Protein AF-A0A8X8B9W6-F1 (afdb_monomer_lite)

Sequence (148 aa):
ETDRHTPEPINRYSVITCRVQLPKIDVARLNAHQEQSKPSRNPPTAIMKKPTDIIDPMEIEKEKDGRVLRKRKEKVPKHLKRGVNEKELESFRKRVLRIPTEKPFEEAYFSHRLWMFFKETKETEEDIRRMFNQVRETMIRRIKLEKR

pLDDT: mean 72.21, std 19.33, range [34.75, 96.38]

Structure (mmCIF, N/CA/C/O backbone):
data_AF-A0A8X8B9W6-F1
#
_entry.id   AF-A0A8X8B9W6-F1
#
loop_
_atom_site.group_PDB
_atom_site.id
_atom_site.type_symbol
_atom_site.label_atom_id
_atom_site.label_alt_id
_atom_site.label_comp_id
_atom_site.label_asym_id
_atom_site.label_entity_id
_atom_site.label_seq_id
_atom_site.pdbx_PDB_ins_code
_atom_site.Cartn_x
_atom_site.Cartn_y
_atom_site.Cartn_z
_atom_site.occupancy
_atom_site.B_iso_or_equiv
_atom_site.auth_seq_id
_atom_site.auth_comp_id
_atom_site.auth_asym_id
_atom_site.auth_atom_id
_atom_site.pdbx_PDB_model_num
ATOM 1 N N . GLU A 1 1 ? -27.051 5.679 -54.646 1.00 41.41 1 GLU A N 1
ATOM 2 C CA . GLU A 1 1 ? -26.353 6.884 -54.167 1.00 41.41 1 GLU A CA 1
ATOM 3 C C . GLU A 1 1 ? -26.660 6.999 -52.681 1.00 41.41 1 GLU A C 1
ATOM 5 O O . GLU A 1 1 ? -27.812 7.197 -52.322 1.00 41.41 1 GLU A O 1
ATOM 10 N N . THR A 1 2 ? -25.706 6.633 -51.824 1.00 44.56 2 THR A N 1
ATOM 11 C CA . THR A 1 2 ? -25.940 6.462 -50.381 1.00 44.56 2 THR A CA 1
ATOM 12 C C . THR A 1 2 ? -25.349 7.662 -49.654 1.00 44.56 2 THR A C 1
ATOM 14 O O . THR A 1 2 ? -24.129 7.777 -49.532 1.00 44.56 2 THR A O 1
ATOM 17 N N . ASP A 1 3 ? -26.238 8.555 -49.230 1.00 44.84 3 ASP A N 1
ATOM 18 C CA . ASP A 1 3 ? -25.966 9.773 -48.473 1.00 44.84 3 ASP A CA 1
ATOM 19 C C . ASP A 1 3 ? -25.363 9.433 -47.097 1.00 44.84 3 ASP A C 1
ATOM 21 O O . ASP A 1 3 ? -25.952 8.698 -46.299 1.00 44.84 3 ASP A O 1
ATOM 25 N N . ARG A 1 4 ? -24.132 9.894 -46.848 1.00 54.56 4 ARG A N 1
ATOM 26 C CA . ARG A 1 4 ? -23.395 9.666 -45.598 1.00 54.56 4 ARG A CA 1
ATOM 27 C C . ARG A 1 4 ? -23.516 10.909 -44.728 1.00 54.56 4 ARG A C 1
ATOM 29 O O . ARG A 1 4 ? -22.792 11.882 -44.919 1.00 54.56 4 ARG A O 1
ATOM 36 N N . HIS A 1 5 ? -24.369 10.838 -43.714 1.00 56.72 5 HIS A N 1
ATOM 37 C CA . HIS A 1 5 ? -24.425 11.850 -42.668 1.00 56.72 5 HIS A CA 1
ATOM 38 C C . HIS A 1 5 ? -23.152 11.776 -41.806 1.00 56.72 5 HIS A C 1
ATOM 40 O O . HIS A 1 5 ? -22.891 10.775 -41.137 1.00 56.72 5 HIS A O 1
ATOM 46 N N . THR A 1 6 ? -22.350 12.840 -41.813 1.00 64.81 6 THR A N 1
ATOM 47 C CA . THR A 1 6 ? -21.163 12.985 -40.951 1.00 64.81 6 THR A CA 1
ATOM 48 C C . THR A 1 6 ? -21.592 13.723 -39.677 1.00 64.81 6 THR A C 1
ATOM 50 O O . THR A 1 6 ? -22.248 14.755 -39.807 1.00 64.81 6 THR A O 1
ATOM 53 N N . PRO A 1 7 ? -21.311 13.245 -38.451 1.00 60.53 7 PRO A N 1
ATOM 54 C CA . PRO A 1 7 ? -21.607 14.017 -37.247 1.00 60.53 7 PRO A CA 1
ATOM 55 C C . PRO A 1 7 ? -20.462 14.993 -36.935 1.00 60.53 7 PRO A C 1
ATOM 57 O O . PRO A 1 7 ? -19.292 14.609 -36.918 1.00 60.53 7 PRO A O 1
ATOM 60 N N . GLU A 1 8 ? -20.805 16.256 -36.683 1.00 64.62 8 GLU A N 1
ATOM 61 C CA . GLU A 1 8 ? -19.851 17.306 -36.316 1.00 64.62 8 GLU A CA 1
ATOM 62 C C . GLU A 1 8 ? -19.191 17.058 -34.941 1.00 64.62 8 GLU A C 1
ATOM 64 O O . GLU A 1 8 ? -19.812 16.500 -34.027 1.00 64.62 8 GLU A O 1
ATOM 69 N N . PRO A 1 9 ? -17.930 17.491 -34.748 1.00 61.69 9 PRO A N 1
ATOM 70 C CA . PRO A 1 9 ? -17.229 17.347 -33.480 1.00 61.69 9 PRO A CA 1
ATOM 71 C C . PRO A 1 9 ? -17.782 18.321 -32.430 1.00 61.69 9 PRO A C 1
ATOM 73 O O . PRO A 1 9 ? -17.616 19.536 -32.514 1.00 61.69 9 PRO A O 1
ATOM 76 N N . ILE A 1 10 ? -18.405 17.771 -31.388 1.00 59.69 10 ILE A N 1
ATOM 77 C CA . ILE A 1 10 ? -18.926 18.524 -30.242 1.00 59.69 10 ILE A CA 1
ATOM 78 C C . ILE A 1 10 ? -17.768 19.224 -29.509 1.00 59.69 10 ILE A C 1
ATOM 80 O O . ILE A 1 10 ? -16.977 18.584 -28.807 1.00 59.69 10 ILE A O 1
ATOM 84 N N . ASN A 1 11 ? -17.701 20.550 -29.637 1.00 56.47 11 ASN A N 1
ATOM 85 C CA . ASN A 1 11 ? -16.824 21.424 -28.865 1.00 56.47 11 ASN A CA 1
ATOM 86 C C . ASN A 1 11 ? -17.302 21.471 -27.401 1.00 56.47 11 ASN A C 1
ATOM 88 O O . ASN A 1 11 ? -18.303 22.107 -27.082 1.00 56.47 11 ASN A O 1
ATOM 92 N N . ARG A 1 12 ? -16.600 20.768 -26.503 1.00 58.16 12 ARG A N 1
ATOM 93 C CA . ARG A 1 12 ? -16.931 20.683 -25.065 1.00 58.16 12 ARG A CA 1
ATOM 94 C C . ARG A 1 12 ? -16.155 21.671 -24.187 1.00 58.16 12 ARG A C 1
ATOM 96 O O . ARG A 1 12 ? -16.134 21.511 -22.968 1.00 58.16 12 ARG A O 1
ATOM 103 N N . TYR A 1 13 ? -15.524 22.694 -24.760 1.00 58.25 13 TYR A N 1
ATOM 104 C CA . TYR A 1 13 ? -14.821 23.713 -23.979 1.00 58.25 13 TYR A CA 1
ATOM 105 C C . TYR A 1 13 ? -15.782 24.799 -23.476 1.00 58.25 13 TYR A C 1
ATOM 107 O O . TYR A 1 13 ? -15.697 25.960 -23.865 1.00 58.25 13 TYR A O 1
ATOM 115 N N . SER A 1 14 ? -16.683 24.450 -22.556 1.00 58.69 14 SER A N 1
ATOM 116 C CA . SER A 1 14 ? -17.257 25.451 -21.653 1.00 58.69 14 SER A CA 1
ATOM 117 C C . SER A 1 14 ? -16.228 25.724 -20.555 1.00 58.69 14 SER A C 1
ATOM 119 O O . SER A 1 14 ? -16.070 24.923 -19.632 1.00 58.69 14 SER A O 1
ATOM 121 N N . VAL A 1 15 ? -15.478 26.821 -20.670 1.00 63.19 15 VAL A N 1
ATOM 122 C CA . VAL A 1 15 ? -14.539 27.265 -19.632 1.00 63.19 15 VAL A CA 1
ATOM 123 C C . VAL A 1 15 ? -15.350 27.681 -18.404 1.00 63.19 15 VAL A C 1
ATOM 125 O O . VAL A 1 15 ? -15.889 28.782 -18.339 1.00 63.19 15 VAL A O 1
ATOM 128 N N . ILE A 1 16 ? -15.474 26.783 -17.428 1.00 65.44 16 ILE A N 1
ATOM 129 C CA . ILE A 1 16 ? -16.101 27.089 -16.142 1.00 65.44 16 ILE A CA 1
ATOM 130 C C . ILE A 1 16 ? -15.112 27.953 -15.349 1.00 65.44 16 ILE A C 1
ATOM 132 O O . ILE A 1 16 ? -14.203 27.447 -14.691 1.00 65.44 16 ILE A O 1
ATOM 136 N N . THR A 1 17 ? -15.261 29.275 -15.418 1.00 54.75 17 THR A N 1
ATOM 137 C CA . THR A 1 17 ? -14.509 30.208 -14.572 1.00 54.75 17 THR A CA 1
ATOM 138 C C . THR A 1 17 ? -15.076 30.176 -13.151 1.00 54.75 17 THR A C 1
ATOM 140 O O . THR A 1 17 ? -15.914 31.002 -12.784 1.00 54.75 17 THR A O 1
ATOM 143 N N . CYS A 1 18 ? -14.648 29.220 -12.329 1.00 58.28 18 CYS A N 1
ATOM 144 C CA . CYS A 1 18 ? -14.961 29.234 -10.901 1.00 58.28 18 CYS A CA 1
ATOM 145 C C . CYS A 1 18 ? -14.231 30.409 -10.230 1.00 58.28 18 CYS A C 1
ATOM 147 O O . CYS A 1 18 ? -13.050 30.313 -9.900 1.00 58.28 18 CYS A O 1
ATOM 149 N N . ARG A 1 19 ? -14.929 31.527 -9.998 1.00 62.94 19 ARG A N 1
ATOM 150 C CA . ARG A 1 19 ? -14.463 32.580 -9.083 1.00 62.94 19 ARG A CA 1
ATOM 151 C C . ARG A 1 19 ? -14.646 32.092 -7.646 1.00 62.94 19 ARG A C 1
ATOM 153 O O . ARG A 1 19 ? -15.688 32.306 -7.037 1.00 62.94 19 ARG A O 1
ATOM 160 N N . VAL A 1 20 ? -13.640 31.405 -7.115 1.00 66.69 20 VAL A N 1
ATOM 161 C CA . VAL A 1 20 ? -13.596 31.024 -5.699 1.00 66.69 20 VAL A CA 1
ATOM 162 C C . VAL A 1 20 ? -13.262 32.270 -4.877 1.00 66.69 20 VAL A C 1
ATOM 164 O O . VAL A 1 20 ? -12.146 32.780 -4.946 1.00 66.69 20 VAL A O 1
ATOM 167 N N . GLN A 1 21 ? -14.224 32.777 -4.105 1.00 72.19 21 GLN A N 1
ATOM 168 C CA . GLN A 1 21 ? -13.951 33.768 -3.063 1.00 72.19 21 GLN A CA 1
ATOM 169 C C . GLN A 1 21 ? -13.516 33.047 -1.791 1.00 72.19 21 GLN A C 1
ATOM 171 O O . GLN A 1 21 ? -14.281 32.287 -1.200 1.00 72.19 21 GLN A O 1
ATOM 176 N N . LEU A 1 22 ? -12.268 33.276 -1.380 1.00 75.38 22 LEU A N 1
ATOM 177 C CA . LEU A 1 22 ? -11.753 32.765 -0.116 1.00 75.38 22 LEU A CA 1
ATOM 178 C C . LEU A 1 22 ? -12.361 33.561 1.052 1.00 75.38 22 LEU A C 1
ATOM 180 O O . LEU A 1 22 ? -12.383 34.796 0.998 1.00 75.38 22 LEU A O 1
ATOM 184 N N . PRO A 1 23 ? -12.840 32.891 2.113 1.00 73.75 23 PRO A N 1
ATOM 185 C CA . PRO A 1 23 ? -13.327 33.576 3.300 1.00 73.75 23 PRO A CA 1
ATOM 186 C C . PRO A 1 23 ? -12.176 34.332 3.972 1.00 73.75 23 PRO A C 1
ATOM 188 O O . PRO A 1 23 ? -11.094 33.786 4.193 1.00 73.75 23 PRO A O 1
ATOM 191 N N . LYS A 1 24 ? -12.414 35.605 4.296 1.00 79.19 24 LYS A N 1
ATOM 192 C CA . LYS A 1 24 ? -11.450 36.441 5.017 1.00 79.19 24 LYS A CA 1
ATOM 193 C C . LYS A 1 24 ? -11.337 35.916 6.446 1.00 79.19 24 LYS A C 1
ATOM 195 O O . LYS A 1 24 ? -12.326 35.879 7.174 1.00 79.19 24 LYS A O 1
ATOM 200 N N . ILE A 1 25 ? -10.144 35.468 6.818 1.00 76.00 25 ILE A N 1
ATOM 201 C CA . ILE A 1 25 ? -9.849 34.999 8.172 1.00 76.00 25 ILE A CA 1
ATOM 202 C C . ILE A 1 25 ? -9.876 36.212 9.107 1.00 76.00 25 ILE A C 1
ATOM 204 O O . ILE A 1 25 ? -9.199 37.206 8.853 1.00 76.00 25 ILE A O 1
ATOM 208 N N . ASP A 1 26 ? -10.662 36.125 10.178 1.00 80.81 26 ASP A N 1
ATOM 209 C CA . ASP A 1 26 ? -10.705 37.141 11.227 1.00 80.81 26 ASP A CA 1
ATOM 210 C C . ASP A 1 26 ? -9.568 36.902 12.233 1.00 80.81 26 ASP A C 1
ATOM 212 O O . ASP A 1 26 ? -9.564 35.916 12.976 1.00 80.81 26 ASP A O 1
ATOM 216 N N . VAL A 1 27 ? -8.591 37.810 12.243 1.00 73.94 27 VAL A N 1
ATOM 217 C CA . VAL A 1 27 ? -7.421 37.7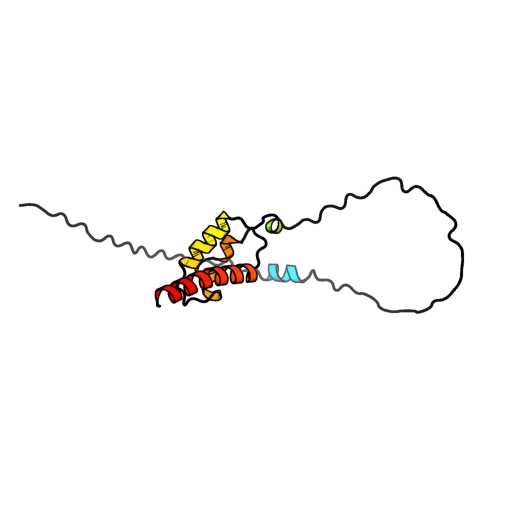67 13.133 1.00 73.94 27 VAL A CA 1
ATOM 218 C C . VAL A 1 27 ? -7.832 37.895 14.605 1.00 73.94 27 VAL A C 1
ATOM 220 O O . VAL A 1 27 ? -7.188 37.298 15.468 1.00 73.94 27 VAL A O 1
ATOM 223 N N . ALA A 1 28 ? -8.943 38.576 14.910 1.00 75.50 28 ALA A N 1
ATOM 224 C CA . ALA A 1 28 ? -9.442 38.689 16.279 1.00 75.50 28 ALA A CA 1
ATOM 225 C C . ALA A 1 28 ? -9.870 37.321 16.839 1.00 75.50 28 ALA A C 1
ATOM 227 O O . ALA A 1 28 ? -9.589 37.011 17.998 1.00 75.50 28 ALA A O 1
ATOM 228 N N . ARG A 1 29 ? -10.458 36.450 16.001 1.00 74.44 29 ARG A N 1
ATOM 229 C CA . ARG A 1 29 ? -10.783 35.064 16.389 1.00 74.44 29 ARG A CA 1
ATOM 230 C C . ARG A 1 29 ? -9.545 34.217 16.667 1.00 74.44 29 ARG A C 1
ATOM 232 O O . ARG A 1 29 ? -9.618 33.329 17.512 1.00 74.44 29 ARG A O 1
ATOM 239 N N . LEU A 1 30 ? -8.438 34.456 15.965 1.00 71.94 30 LEU A N 1
ATOM 240 C CA . LEU A 1 30 ? -7.184 33.737 16.210 1.00 71.94 30 LEU A CA 1
ATOM 241 C C . LEU A 1 30 ? -6.543 34.175 17.531 1.00 71.94 30 LEU A C 1
ATOM 243 O O . LEU A 1 30 ? -6.171 33.324 18.335 1.00 71.94 30 LEU A O 1
ATOM 247 N N . ASN A 1 31 ? -6.496 35.481 17.795 1.00 67.81 31 ASN A N 1
ATOM 248 C CA . ASN A 1 31 ? -5.881 36.011 19.013 1.00 67.81 31 ASN A CA 1
ATOM 249 C C . ASN A 1 31 ? -6.677 35.657 20.283 1.00 67.81 31 ASN A C 1
ATOM 251 O O . ASN A 1 31 ? -6.079 35.387 21.322 1.00 67.81 31 ASN A O 1
ATOM 255 N N . ALA A 1 32 ? -8.008 35.540 20.194 1.00 67.75 32 ALA A N 1
ATOM 256 C CA . ALA A 1 32 ? -8.854 35.123 21.317 1.00 67.75 32 ALA A CA 1
ATOM 257 C C . ALA A 1 32 ? -8.532 33.710 21.852 1.00 67.75 32 ALA A C 1
ATOM 259 O O . ALA A 1 32 ? -8.763 33.424 23.027 1.00 67.75 32 ALA A O 1
ATOM 260 N N . HIS A 1 33 ? -7.983 32.816 21.021 1.00 59.47 33 HIS A N 1
ATOM 261 C CA . HIS A 1 33 ? -7.572 31.481 21.466 1.00 59.47 33 HIS A CA 1
ATOM 262 C C . HIS A 1 33 ? -6.240 31.473 22.232 1.00 59.47 33 HIS A C 1
ATOM 264 O O . HIS A 1 33 ? -5.972 30.514 22.956 1.00 59.47 33 HIS A O 1
ATOM 270 N N . GLN A 1 34 ? -5.414 32.514 22.097 1.00 55.81 34 GLN A N 1
ATOM 271 C CA . GLN A 1 34 ? -4.073 32.555 22.682 1.00 55.81 34 GLN A CA 1
ATOM 272 C C . GLN A 1 34 ? -4.063 33.086 24.126 1.00 55.81 34 GLN A C 1
ATOM 274 O O . GLN A 1 34 ? -3.202 32.701 24.912 1.00 55.81 34 GLN A O 1
ATOM 279 N N . GLU A 1 35 ? -5.038 33.906 24.526 1.00 58.66 35 GLU A N 1
ATOM 280 C CA . GLU A 1 35 ? -5.033 34.554 25.850 1.00 58.66 35 GLU A CA 1
ATOM 281 C C . GLU A 1 35 ? -5.366 33.622 27.032 1.00 58.66 35 GLU A C 1
ATOM 283 O O . GLU A 1 35 ? -5.147 33.983 28.189 1.00 58.66 35 GLU A O 1
ATOM 288 N N . GLN A 1 36 ? -5.858 32.400 26.795 1.00 56.19 36 GLN A N 1
ATOM 289 C CA . GLN A 1 36 ? -6.280 31.510 27.889 1.00 56.19 36 GLN A CA 1
ATOM 290 C C . GLN A 1 36 ? -5.152 30.686 28.535 1.00 56.19 36 GLN A C 1
ATOM 292 O O . GLN A 1 36 ? -5.400 29.997 29.529 1.00 56.19 36 GLN A O 1
ATOM 297 N N . SER A 1 37 ? -3.907 30.758 28.052 1.00 51.16 37 SER A N 1
ATOM 298 C CA . SER A 1 37 ? -2.793 30.060 28.705 1.00 51.16 37 SER A CA 1
ATOM 299 C C . SER A 1 37 ? -2.251 30.865 29.892 1.00 51.16 37 SER A C 1
ATOM 301 O O . SER A 1 37 ? -1.316 31.654 29.759 1.00 51.16 37 SER A O 1
ATOM 303 N N . LYS A 1 38 ? -2.823 30.663 31.084 1.00 62.25 38 LYS A N 1
ATOM 304 C CA . LYS A 1 38 ? -2.220 31.136 32.342 1.00 62.25 38 LYS A CA 1
ATOM 305 C C . LYS A 1 38 ? -0.939 30.340 32.657 1.00 62.25 38 LYS A C 1
ATOM 307 O O . LYS A 1 38 ? -0.953 29.116 32.513 1.00 62.25 38 LYS A O 1
ATOM 312 N N . PRO A 1 39 ? 0.134 30.969 33.171 1.00 45.22 39 PRO A N 1
ATOM 313 C CA . PRO A 1 39 ? 1.288 30.247 33.696 1.00 45.22 39 PRO A CA 1
ATOM 314 C C . PRO A 1 39 ? 0.970 29.677 35.089 1.00 45.22 39 PRO A C 1
ATOM 316 O O . PRO A 1 39 ? 0.691 30.415 36.035 1.00 45.22 39 PRO A O 1
ATOM 319 N N . SER A 1 40 ? 1.003 28.348 35.223 1.00 50.38 40 SER A N 1
ATOM 320 C CA . SER A 1 40 ? 0.908 27.660 36.516 1.00 50.38 40 SER A CA 1
ATOM 321 C C . SER A 1 40 ? 2.195 27.882 37.315 1.00 50.38 40 SER A C 1
ATOM 323 O O . SER A 1 40 ? 3.244 27.321 37.007 1.00 50.38 40 SER A O 1
ATOM 325 N N . ARG A 1 41 ? 2.102 28.729 38.339 1.00 34.88 41 ARG A N 1
ATOM 326 C CA . ARG A 1 41 ? 3.144 29.046 39.322 1.00 34.88 41 ARG A CA 1
ATOM 327 C C . ARG A 1 41 ? 3.297 27.882 40.312 1.00 34.88 41 ARG A C 1
ATOM 329 O O . ARG A 1 41 ? 2.421 27.685 41.144 1.00 34.88 41 ARG A O 1
ATOM 336 N N . ASN A 1 42 ? 4.410 27.152 40.264 1.00 63.97 42 ASN A N 1
ATOM 337 C CA . ASN A 1 42 ? 4.833 26.258 41.353 1.00 63.97 42 ASN A CA 1
ATOM 338 C C . ASN A 1 42 ? 5.834 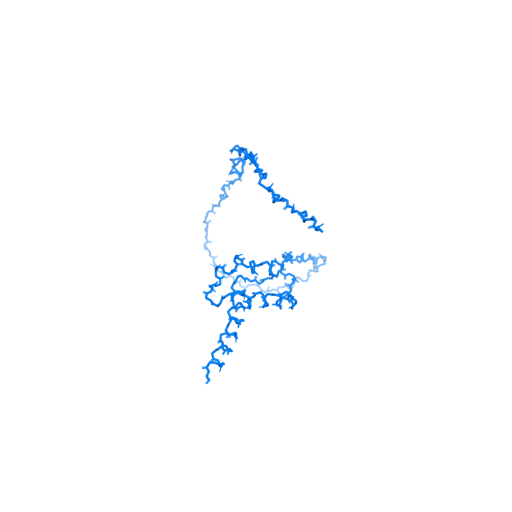27.002 42.259 1.00 63.97 42 ASN A C 1
ATOM 340 O O . ASN A 1 42 ? 6.712 27.674 41.712 1.00 63.97 42 ASN A O 1
ATOM 344 N N . PRO A 1 43 ? 5.790 26.879 43.599 1.00 52.75 43 PRO A N 1
ATOM 345 C CA . PRO A 1 43 ? 6.931 27.231 44.439 1.00 52.75 43 PRO A CA 1
ATOM 346 C C . PRO A 1 43 ? 7.810 25.997 44.754 1.00 52.75 43 PRO A C 1
ATOM 348 O O . PRO A 1 43 ? 7.281 24.888 44.868 1.00 52.75 43 PRO A O 1
ATOM 351 N N . PRO A 1 44 ? 9.140 26.165 44.899 1.00 52.28 44 PRO A N 1
ATOM 352 C CA . PRO A 1 44 ? 10.066 25.102 45.287 1.00 52.28 44 PRO A CA 1
ATOM 353 C C . PRO A 1 44 ? 10.424 25.134 46.788 1.00 52.28 44 PRO A C 1
ATOM 355 O O . PRO A 1 44 ? 10.078 26.078 47.492 1.00 52.28 44 PRO A O 1
ATOM 358 N N . THR A 1 45 ? 11.242 24.148 47.192 1.00 40.84 45 THR A N 1
ATOM 359 C CA . THR A 1 45 ? 11.972 23.936 48.472 1.00 40.84 45 THR A CA 1
ATOM 360 C C . THR A 1 45 ? 11.168 23.397 49.653 1.00 40.84 45 THR A C 1
ATOM 362 O O . THR A 1 45 ? 10.012 23.742 49.827 1.00 40.84 45 THR A O 1
ATOM 365 N N . ALA A 1 46 ? 11.696 22.605 50.586 1.00 40.22 46 ALA A N 1
ATOM 366 C CA . ALA A 1 46 ? 12.838 21.694 50.772 1.00 40.22 46 ALA A CA 1
ATOM 367 C C . ALA A 1 46 ? 12.698 21.236 52.248 1.00 40.22 46 ALA A C 1
ATOM 369 O O . ALA A 1 46 ? 12.110 21.982 53.023 1.00 40.22 46 ALA A O 1
ATOM 370 N N . ILE A 1 47 ? 13.214 20.063 52.642 1.00 38.22 47 ILE A N 1
ATOM 371 C CA . ILE A 1 47 ? 13.912 19.780 53.926 1.00 38.22 47 ILE A CA 1
ATOM 372 C C . ILE A 1 47 ? 13.939 18.262 54.195 1.00 38.22 47 ILE A C 1
ATOM 374 O O . ILE A 1 47 ? 12.919 17.585 54.294 1.00 38.22 47 ILE A O 1
ATOM 378 N N . MET A 1 48 ? 15.168 17.753 54.309 1.00 46.31 48 MET A N 1
ATOM 379 C CA . MET A 1 48 ? 15.567 16.440 54.820 1.00 46.31 48 MET A CA 1
ATOM 380 C C . MET A 1 48 ? 15.137 16.222 56.280 1.00 46.31 48 MET A C 1
ATOM 382 O O . MET A 1 48 ? 15.272 17.147 57.07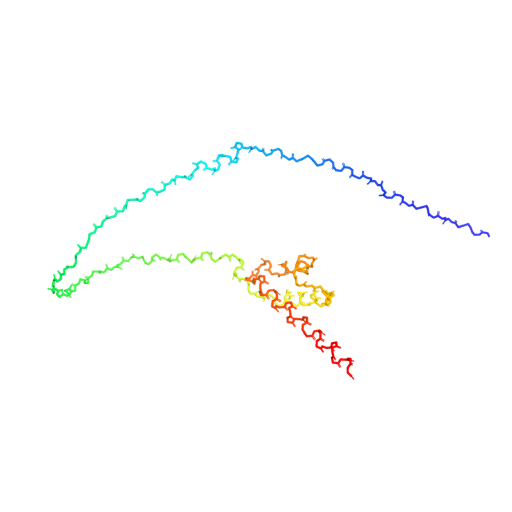8 1.00 46.31 48 MET A O 1
ATOM 386 N N . LYS A 1 49 ? 14.794 14.972 56.643 1.00 34.75 49 LYS A N 1
ATOM 387 C CA . LYS A 1 49 ? 15.403 14.159 57.733 1.00 34.75 49 LYS A CA 1
ATOM 388 C C . LYS A 1 49 ? 14.555 12.898 58.034 1.00 34.75 49 LYS A C 1
ATOM 390 O O . LYS A 1 49 ? 13.376 12.997 58.339 1.00 34.75 49 LYS A O 1
ATOM 395 N N . LYS A 1 50 ? 15.184 11.718 57.965 1.00 41.28 50 LYS A N 1
ATOM 396 C CA . LYS A 1 50 ? 14.918 10.524 58.817 1.00 41.28 50 LYS A CA 1
ATOM 397 C C . LYS A 1 50 ? 15.752 10.697 60.119 1.00 41.28 50 LYS A C 1
ATOM 399 O O . LYS A 1 50 ? 16.668 11.524 60.033 1.00 41.28 50 LYS A O 1
ATOM 404 N N . PRO A 1 51 ? 15.561 9.973 61.258 1.00 54.28 51 PRO A N 1
ATOM 405 C CA . PRO A 1 51 ? 15.304 8.513 61.345 1.00 54.28 51 PRO A CA 1
ATOM 406 C C . PRO A 1 51 ? 14.496 7.994 62.586 1.00 54.28 51 PRO A C 1
ATOM 408 O O . PRO A 1 51 ? 14.077 8.803 63.401 1.00 54.28 51 PRO A O 1
ATOM 411 N N . THR A 1 52 ? 14.333 6.649 62.670 1.00 35.19 52 THR A N 1
ATOM 412 C CA . THR A 1 52 ? 14.090 5.737 63.846 1.00 35.19 52 THR A CA 1
ATOM 413 C C . THR A 1 52 ? 12.872 6.010 64.768 1.00 35.19 52 THR A C 1
ATOM 415 O O . THR A 1 52 ? 12.548 7.150 65.035 1.00 35.19 52 THR A O 1
ATOM 418 N N . ASP A 1 53 ? 12.081 5.071 65.304 1.00 39.97 53 ASP A N 1
ATOM 419 C CA . ASP A 1 53 ? 12.271 3.674 65.712 1.00 39.97 53 ASP A CA 1
ATOM 420 C C . ASP A 1 53 ? 10.908 2.938 65.846 1.00 39.97 53 ASP A C 1
ATOM 422 O O . ASP A 1 53 ? 9.842 3.549 65.870 1.00 39.97 53 ASP A O 1
ATOM 426 N N . ILE A 1 54 ? 11.009 1.612 65.927 1.00 46.84 54 ILE A N 1
ATOM 427 C CA . ILE A 1 54 ? 10.037 0.528 66.181 1.00 46.84 54 ILE A CA 1
ATOM 428 C C . ILE A 1 54 ? 8.735 0.912 66.924 1.00 46.84 54 ILE A C 1
ATOM 430 O O . ILE A 1 54 ? 8.791 1.246 68.103 1.00 46.84 54 ILE A O 1
ATOM 434 N N . ILE A 1 55 ? 7.567 0.693 66.293 1.00 41.56 55 ILE A N 1
ATOM 435 C CA . ILE A 1 55 ? 6.323 0.255 66.966 1.00 41.56 55 ILE A CA 1
ATOM 436 C C . ILE A 1 55 ? 5.587 -0.736 66.042 1.00 41.56 55 ILE A C 1
ATOM 438 O O . ILE A 1 55 ? 5.318 -0.449 64.877 1.00 41.56 55 ILE A O 1
ATOM 442 N N . ASP A 1 56 ? 5.331 -1.913 66.601 1.00 45.25 56 ASP A N 1
ATOM 443 C CA . ASP A 1 56 ? 4.600 -3.089 66.108 1.00 45.25 56 ASP A CA 1
ATOM 444 C C . ASP A 1 56 ? 3.259 -2.753 65.398 1.00 45.25 56 ASP A C 1
ATOM 446 O O . ASP A 1 56 ? 2.552 -1.845 65.851 1.00 45.25 56 ASP A O 1
ATOM 450 N N . PRO A 1 57 ? 2.846 -3.445 64.312 1.00 46.41 57 PRO A N 1
ATOM 451 C CA . PRO A 1 57 ? 1.560 -3.195 63.674 1.00 46.41 57 PRO A CA 1
ATOM 452 C C . PRO A 1 57 ? 0.451 -3.930 64.437 1.00 46.41 57 PRO A C 1
ATOM 454 O O . PRO A 1 57 ? 0.152 -5.090 64.166 1.00 46.41 57 PRO A O 1
ATOM 457 N N . MET A 1 58 ? -0.191 -3.242 65.380 1.00 49.78 58 MET A N 1
ATOM 458 C CA . MET A 1 58 ? -1.429 -3.727 65.989 1.00 49.78 58 MET A CA 1
ATOM 459 C C . MET A 1 58 ? -2.579 -3.615 64.972 1.00 49.78 58 MET A C 1
ATOM 461 O O . MET A 1 58 ? -2.818 -2.547 64.401 1.00 49.78 58 MET A O 1
ATOM 465 N N . GLU A 1 59 ? -3.255 -4.738 64.727 1.00 49.88 59 GLU A N 1
ATOM 466 C CA . GLU A 1 59 ? -4.390 -4.896 63.817 1.00 49.88 59 GLU A CA 1
ATOM 467 C C . GLU A 1 59 ? -5.442 -3.788 63.971 1.00 49.88 59 GLU A C 1
ATOM 469 O O . GLU A 1 59 ? -5.995 -3.560 65.046 1.00 49.88 59 GLU A O 1
ATOM 474 N N . ILE A 1 60 ? -5.780 -3.139 62.855 1.00 42.69 60 ILE A N 1
ATOM 475 C CA . ILE A 1 60 ? -7.033 -2.396 62.711 1.00 42.69 60 ILE A CA 1
ATOM 476 C C . ILE A 1 60 ? -7.794 -3.042 61.556 1.00 42.69 60 ILE A C 1
ATOM 478 O O . ILE A 1 60 ? -7.782 -2.579 60.414 1.00 42.69 60 ILE A O 1
ATOM 482 N N . GLU A 1 61 ? -8.446 -4.154 61.884 1.00 48.78 61 GLU A N 1
ATOM 483 C CA . GLU A 1 61 ? -9.606 -4.666 61.168 1.00 48.78 61 GLU A CA 1
ATOM 484 C C . GLU A 1 61 ? -10.709 -3.605 61.255 1.00 48.78 61 GLU A C 1
ATOM 486 O O . GLU A 1 61 ? -11.388 -3.452 62.269 1.00 48.78 61 GLU A O 1
ATOM 491 N N . LYS A 1 62 ? -10.843 -2.795 60.203 1.00 45.53 62 LYS A N 1
ATOM 492 C CA . LYS A 1 62 ? -12.043 -1.992 59.969 1.00 45.53 62 LYS A CA 1
ATOM 493 C C . LYS A 1 62 ? -12.449 -2.129 58.515 1.00 45.53 62 LYS A C 1
ATOM 495 O O . LYS A 1 62 ? -11.798 -1.599 57.612 1.00 45.53 62 LYS A O 1
ATOM 500 N N . GLU A 1 63 ? -13.513 -2.905 58.346 1.00 48.78 63 GLU A N 1
ATOM 501 C CA . GLU A 1 63 ? -14.388 -3.018 57.186 1.00 48.78 63 GLU A CA 1
ATOM 502 C C . GLU A 1 63 ? -14.282 -1.816 56.239 1.00 48.78 63 GLU A C 1
ATOM 504 O O . GLU A 1 63 ? -14.680 -0.694 56.557 1.00 48.78 63 GLU A O 1
ATOM 509 N N . LYS A 1 64 ? -13.774 -2.058 55.027 1.00 42.97 64 LYS A N 1
ATOM 510 C CA . LYS A 1 64 ? -14.033 -1.178 53.883 1.00 42.97 64 LYS A CA 1
ATOM 511 C C . LYS A 1 64 ? -15.192 -1.751 53.099 1.00 42.97 64 LYS A C 1
ATOM 513 O O . LYS A 1 64 ? -15.034 -2.279 51.999 1.00 42.97 64 LYS A O 1
ATOM 518 N N . ASP A 1 65 ? -16.357 -1.625 53.706 1.00 47.56 65 ASP A N 1
ATOM 519 C CA . ASP A 1 65 ? -17.611 -1.744 53.001 1.00 47.56 65 ASP A CA 1
ATOM 520 C C . ASP A 1 65 ? -17.720 -0.615 51.966 1.00 47.56 65 ASP A C 1
ATOM 522 O O . ASP A 1 65 ? -17.472 0.559 52.248 1.00 47.56 65 ASP A O 1
ATOM 526 N N . GLY A 1 66 ? -18.121 -0.974 50.750 1.00 51.06 66 GLY A N 1
ATOM 527 C CA . GLY A 1 66 ? -18.736 -0.020 49.834 1.00 51.06 66 GLY A CA 1
ATOM 528 C C . GLY A 1 66 ? -17.834 0.639 48.788 1.00 51.06 66 GLY A C 1
ATOM 529 O O . GLY A 1 66 ? -17.269 1.710 48.982 1.00 51.06 66 GLY A O 1
ATOM 530 N N . ARG A 1 67 ? -17.954 0.090 47.572 1.00 50.56 67 ARG A N 1
ATOM 531 C CA . ARG A 1 67 ? -17.692 0.701 46.252 1.00 50.56 67 ARG A CA 1
ATOM 532 C C . ARG A 1 67 ? -16.244 0.675 45.772 1.00 50.56 67 ARG A C 1
ATOM 534 O O . ARG A 1 67 ? -15.544 1.683 45.708 1.00 50.56 67 ARG A O 1
ATOM 541 N N . VAL A 1 68 ? -15.892 -0.466 45.181 1.00 51.31 68 VAL A N 1
ATOM 542 C CA . VAL A 1 68 ? -14.961 -0.493 44.049 1.00 51.31 68 VAL A CA 1
ATOM 543 C C . VAL A 1 68 ? -15.531 0.438 42.972 1.00 51.31 68 VAL A C 1
ATOM 545 O O . VAL A 1 68 ? -16.485 0.086 42.273 1.00 51.31 68 VAL A O 1
ATOM 548 N N . LEU A 1 69 ? -14.990 1.656 42.853 1.00 59.91 69 LEU A N 1
ATOM 549 C CA . LEU A 1 69 ? -15.232 2.506 41.691 1.00 59.91 69 LEU A CA 1
ATOM 550 C C . LEU A 1 69 ? -14.899 1.658 40.466 1.00 59.91 69 LEU A C 1
ATOM 552 O O . LEU A 1 69 ? -13.733 1.336 40.235 1.00 59.91 69 LEU A O 1
ATOM 556 N N . ARG A 1 70 ? -15.926 1.267 39.698 1.00 64.81 70 ARG A N 1
ATOM 557 C CA . ARG A 1 70 ? -15.745 0.617 38.399 1.00 64.81 70 ARG A CA 1
ATOM 558 C C . ARG A 1 70 ? -14.821 1.524 37.601 1.00 64.81 70 ARG A C 1
ATOM 560 O O . ARG A 1 70 ? -15.249 2.590 37.154 1.00 64.81 70 ARG A O 1
ATOM 567 N N . LYS A 1 71 ? -13.548 1.132 37.476 1.00 68.06 71 LYS A N 1
ATOM 568 C CA . LYS A 1 71 ? -12.578 1.839 36.645 1.00 68.06 71 LYS A CA 1
ATOM 569 C C . LYS A 1 71 ? -13.232 1.945 35.276 1.00 68.06 71 LYS A C 1
ATOM 571 O O . LYS A 1 71 ? -13.518 0.929 34.641 1.00 68.06 71 LYS A O 1
ATOM 576 N N . ARG A 1 72 ? -13.585 3.166 34.867 1.00 68.62 72 ARG A N 1
ATOM 577 C CA . ARG A 1 72 ? -14.082 3.399 33.512 1.00 68.62 72 ARG A CA 1
ATOM 578 C C . ARG A 1 72 ? -12.982 2.870 32.600 1.00 68.62 72 ARG A C 1
ATOM 580 O O . ARG A 1 72 ? -11.848 3.329 32.722 1.00 68.62 72 ARG A O 1
ATOM 587 N N . LYS A 1 73 ? -13.291 1.867 31.769 1.00 69.06 73 LYS A N 1
ATOM 588 C CA . LYS A 1 73 ? -12.347 1.378 30.760 1.00 69.06 73 LYS A CA 1
ATOM 589 C C . LYS A 1 73 ? -11.831 2.600 30.011 1.00 69.06 73 LYS A C 1
ATOM 591 O O . LYS A 1 73 ? -12.638 3.417 29.556 1.00 69.06 73 LYS A O 1
ATOM 596 N N . GLU A 1 74 ? -10.511 2.729 29.952 1.00 72.56 74 GLU A N 1
ATOM 597 C CA . GLU A 1 74 ? -9.837 3.722 29.129 1.00 72.56 74 GLU A CA 1
ATOM 598 C C . GLU A 1 74 ? -10.514 3.734 27.757 1.00 72.56 74 GLU A C 1
ATOM 600 O O . GLU A 1 74 ? -10.793 2.673 27.183 1.00 72.56 74 GLU A O 1
ATOM 605 N N . LYS A 1 75 ? -10.903 4.919 27.275 1.00 72.75 75 LYS A N 1
ATOM 606 C CA . LYS A 1 75 ? -11.555 5.045 25.972 1.00 72.75 75 LYS A CA 1
ATOM 607 C C . LYS A 1 75 ? -10.509 4.743 24.907 1.00 72.75 75 LYS A C 1
ATOM 609 O O . LYS A 1 75 ? -9.921 5.661 24.355 1.00 72.75 75 LYS A O 1
ATOM 614 N N . VAL A 1 76 ? -10.316 3.457 24.616 1.00 64.19 76 VAL A N 1
ATOM 615 C CA . VAL A 1 76 ? -9.510 2.999 23.490 1.00 64.19 76 VAL A CA 1
ATOM 616 C C . VAL A 1 76 ? -10.053 3.708 22.248 1.00 64.19 76 VAL A C 1
ATOM 618 O O . VAL A 1 76 ? -11.245 3.533 21.932 1.00 64.19 76 VAL A O 1
ATOM 621 N N . PRO A 1 77 ? -9.235 4.541 21.582 1.00 68.50 77 PRO A N 1
ATOM 622 C CA . PRO A 1 77 ? -9.620 5.202 20.351 1.00 68.50 77 PRO A CA 1
ATOM 623 C C . PRO A 1 77 ? -10.213 4.192 19.369 1.00 68.50 77 PRO A C 1
ATOM 625 O O . PRO A 1 77 ? -9.736 3.064 19.255 1.00 68.50 77 PRO A O 1
ATOM 628 N N . LYS A 1 78 ? -11.299 4.563 18.680 1.00 66.75 78 LYS A N 1
ATOM 629 C CA . LYS A 1 78 ? -12.070 3.624 17.842 1.00 66.75 78 LYS A CA 1
ATOM 630 C C . LYS A 1 78 ? -11.204 2.934 16.772 1.00 66.75 78 LYS A C 1
ATOM 632 O O . LYS A 1 78 ? -11.475 1.783 16.455 1.00 66.75 78 LYS A O 1
ATOM 637 N N . HIS A 1 79 ? -10.153 3.605 16.297 1.00 63.88 79 HIS A N 1
ATOM 638 C CA . HIS A 1 79 ? -9.205 3.100 15.298 1.00 63.88 79 HIS A CA 1
ATOM 639 C C . HIS A 1 79 ? -8.255 2.005 15.820 1.00 63.88 79 HIS A C 1
ATOM 641 O O . HIS A 1 79 ? -7.667 1.283 15.030 1.00 63.88 79 HIS A O 1
ATOM 647 N N . LEU A 1 80 ? -8.127 1.813 17.139 1.00 62.16 80 LEU A N 1
ATOM 648 C CA . LEU A 1 80 ? -7.350 0.699 17.707 1.00 62.16 80 LEU A CA 1
ATOM 649 C C . LEU A 1 80 ? -8.174 -0.590 17.859 1.00 62.16 80 LEU A C 1
ATOM 651 O O . LEU A 1 80 ? -7.663 -1.594 18.353 1.00 62.16 80 LEU A O 1
ATOM 655 N N . LYS A 1 81 ? -9.461 -0.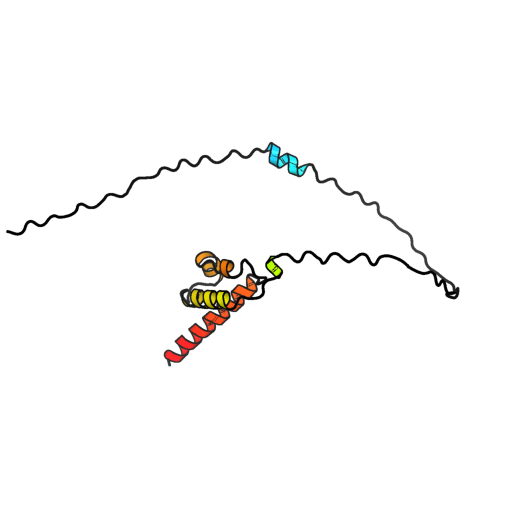572 17.489 1.00 63.59 81 LYS A N 1
ATOM 656 C CA . LYS A 1 81 ? -10.386 -1.686 17.753 1.00 63.59 81 LYS A CA 1
ATOM 657 C C . LYS A 1 81 ? -10.487 -2.695 16.614 1.00 63.59 81 LYS A C 1
ATOM 659 O O . LYS A 1 81 ? -11.037 -3.771 16.836 1.00 63.59 81 LYS A O 1
ATOM 664 N N . ARG A 1 82 ? -9.995 -2.369 15.417 1.00 70.19 82 ARG A N 1
ATOM 665 C CA . ARG A 1 82 ? -10.119 -3.226 14.236 1.00 70.19 82 ARG A CA 1
ATOM 666 C C . ARG A 1 82 ? -8.742 -3.761 13.853 1.00 70.19 82 ARG A C 1
ATOM 668 O O . ARG A 1 82 ? -7.839 -2.988 13.561 1.00 70.19 82 ARG A O 1
ATOM 675 N N . GLY A 1 83 ? -8.576 -5.081 13.942 1.00 67.81 83 GLY A N 1
ATOM 676 C CA . GLY A 1 83 ? -7.394 -5.758 13.411 1.00 67.81 83 GLY A CA 1
ATOM 677 C C . GLY A 1 83 ? -7.406 -5.769 11.882 1.00 67.81 83 GLY A C 1
ATOM 678 O O . GLY A 1 83 ? -8.455 -5.530 11.280 1.00 67.81 83 GLY A O 1
ATOM 679 N N . VAL A 1 84 ? -6.245 -6.068 11.292 1.00 67.56 84 VAL A N 1
ATOM 680 C CA . VAL A 1 84 ? -6.029 -6.201 9.844 1.00 67.56 84 VAL A CA 1
ATOM 681 C C . VAL A 1 84 ? -7.196 -6.954 9.202 1.00 67.56 84 VAL A C 1
ATOM 683 O O . VAL A 1 84 ? -7.422 -8.133 9.479 1.00 67.56 84 VAL A O 1
ATOM 686 N N . ASN A 1 85 ? -7.941 -6.283 8.328 1.00 84.25 85 ASN A N 1
ATOM 687 C CA . ASN A 1 85 ? -8.967 -6.928 7.523 1.00 84.25 85 ASN A CA 1
ATOM 688 C C . ASN A 1 85 ? -8.287 -7.635 6.342 1.00 84.25 85 ASN A C 1
ATOM 690 O O . ASN A 1 85 ? -7.712 -6.981 5.471 1.00 84.25 85 ASN A O 1
ATOM 694 N N . GLU A 1 86 ? -8.369 -8.965 6.276 1.00 87.75 86 GLU A N 1
ATOM 695 C CA . GLU A 1 86 ? -7.743 -9.761 5.206 1.00 87.75 86 GLU A CA 1
ATOM 696 C C . GLU A 1 86 ? -8.138 -9.283 3.801 1.00 87.75 86 GLU A C 1
ATOM 698 O O . GLU A 1 86 ? -7.308 -9.259 2.893 1.00 87.75 86 GLU A O 1
ATOM 703 N N . LYS A 1 87 ? -9.385 -8.827 3.619 1.00 90.50 87 LYS A N 1
ATOM 704 C CA . LYS A 1 87 ? -9.863 -8.301 2.330 1.00 90.50 87 LYS A CA 1
ATOM 705 C C . LYS A 1 87 ? -9.187 -6.981 1.951 1.00 90.50 87 LYS A C 1
ATOM 707 O O . LYS A 1 87 ? -8.892 -6.759 0.774 1.00 90.50 87 LYS A O 1
ATOM 712 N N . GLU A 1 88 ? -8.949 -6.104 2.925 1.00 89.88 88 GLU A N 1
ATOM 713 C CA . GLU A 1 88 ? -8.226 -4.841 2.719 1.00 89.88 88 GLU A CA 1
ATOM 714 C C . GLU A 1 88 ? -6.753 -5.113 2.437 1.00 89.88 88 GLU A C 1
ATOM 716 O O . GLU A 1 88 ? -6.210 -4.542 1.493 1.00 89.88 88 GLU A O 1
ATOM 721 N N . LEU A 1 89 ? -6.143 -6.053 3.164 1.00 92.56 89 LEU A N 1
ATOM 722 C CA . LEU A 1 89 ? -4.765 -6.475 2.929 1.00 92.56 89 LEU A CA 1
ATOM 723 C C . LEU A 1 89 ? -4.583 -7.071 1.527 1.00 92.56 89 LEU A C 1
ATOM 725 O O . LEU A 1 89 ? -3.630 -6.734 0.829 1.00 92.56 89 LEU A O 1
ATOM 729 N N . GLU A 1 90 ? -5.504 -7.921 1.078 1.00 94.31 90 GLU A N 1
ATOM 730 C CA . GLU A 1 90 ? -5.461 -8.487 -0.272 1.00 94.31 90 GLU A CA 1
ATOM 731 C C . GLU A 1 90 ? -5.661 -7.406 -1.346 1.00 94.31 90 GLU A C 1
ATOM 733 O O . GLU A 1 90 ? -4.960 -7.372 -2.360 1.00 94.31 90 GLU A O 1
ATOM 738 N N . SER A 1 91 ? -6.569 -6.458 -1.107 1.00 94.12 91 SER A N 1
ATOM 739 C CA . SER A 1 91 ? -6.774 -5.313 -2.002 1.00 94.12 91 SER A CA 1
ATOM 740 C C . SER A 1 91 ? -5.539 -4.407 -2.065 1.00 94.12 91 SER A C 1
ATOM 742 O O . SER A 1 91 ? -5.168 -3.940 -3.146 1.00 94.12 91 SER A O 1
ATOM 744 N N . PHE A 1 92 ? -4.863 -4.212 -0.932 1.00 95.12 92 PHE A N 1
ATOM 745 C CA . PHE A 1 92 ? -3.588 -3.514 -0.838 1.00 95.12 92 PHE A CA 1
ATOM 746 C C . PHE A 1 92 ? -2.511 -4.237 -1.653 1.00 95.12 92 PHE A C 1
ATOM 748 O O . PHE A 1 92 ? -1.906 -3.619 -2.527 1.00 95.12 92 PHE A O 1
ATOM 755 N N . ARG A 1 93 ? -2.327 -5.551 -1.462 1.00 95.25 93 ARG A N 1
ATOM 756 C CA . ARG A 1 93 ? -1.360 -6.365 -2.226 1.00 95.25 93 ARG A CA 1
ATOM 757 C C . ARG A 1 93 ? -1.577 -6.233 -3.731 1.00 95.25 93 ARG A C 1
ATOM 759 O O . ARG A 1 93 ? -0.633 -5.944 -4.464 1.00 95.25 93 ARG A O 1
ATOM 766 N N . LYS A 1 94 ? -2.827 -6.353 -4.190 1.00 95.56 94 LYS A N 1
ATOM 767 C CA . LYS A 1 94 ? -3.193 -6.159 -5.603 1.00 95.56 94 LYS A CA 1
ATOM 768 C C . LYS A 1 94 ? -2.846 -4.763 -6.110 1.00 95.56 94 LYS A C 1
ATOM 770 O O . LYS A 1 94 ? -2.424 -4.624 -7.255 1.00 95.56 94 LYS A O 1
ATOM 775 N N . ARG A 1 95 ? -3.021 -3.723 -5.288 1.00 96.19 95 ARG A N 1
ATOM 776 C CA . ARG A 1 95 ? -2.627 -2.358 -5.653 1.00 96.19 95 ARG A CA 1
ATOM 777 C C . ARG A 1 95 ? -1.109 -2.226 -5.737 1.00 96.19 95 ARG A C 1
ATOM 779 O O . ARG A 1 95 ? -0.648 -1.671 -6.723 1.00 96.19 95 ARG A O 1
ATOM 786 N N . VAL A 1 96 ? -0.352 -2.781 -4.790 1.00 96.12 96 VAL A N 1
ATOM 787 C CA . VAL A 1 96 ? 1.123 -2.759 -4.805 1.00 96.12 96 VAL A CA 1
ATOM 788 C C . VAL A 1 96 ? 1.686 -3.445 -6.046 1.00 96.12 96 VAL A C 1
ATOM 790 O O . VAL A 1 96 ? 2.563 -2.888 -6.697 1.00 96.12 96 VAL A O 1
ATOM 793 N N . LEU A 1 97 ? 1.137 -4.598 -6.433 1.00 94.62 97 LEU A N 1
ATOM 794 C CA . LEU A 1 97 ? 1.564 -5.324 -7.636 1.00 94.62 97 LEU A CA 1
ATOM 795 C C . LEU A 1 97 ? 1.294 -4.567 -8.948 1.00 94.62 97 LEU A C 1
ATOM 797 O O . LEU A 1 97 ? 1.894 -4.888 -9.967 1.00 94.62 97 LEU A O 1
ATOM 801 N N . ARG A 1 98 ? 0.404 -3.566 -8.948 1.00 95.12 98 ARG A N 1
ATOM 802 C CA . ARG A 1 98 ? 0.153 -2.703 -10.117 1.00 95.12 98 ARG A CA 1
ATOM 803 C C . ARG A 1 98 ? 1.117 -1.520 -10.216 1.00 95.12 98 ARG A C 1
ATOM 805 O O . ARG A 1 98 ? 1.105 -0.826 -11.228 1.00 95.12 98 ARG A O 1
ATOM 812 N N . ILE A 1 99 ? 1.890 -1.238 -9.170 1.00 94.81 99 ILE A N 1
ATOM 813 C CA . ILE A 1 99 ? 2.799 -0.091 -9.133 1.00 94.81 99 ILE A CA 1
ATOM 814 C C . ILE A 1 99 ? 4.104 -0.485 -9.839 1.00 94.81 99 ILE A C 1
ATOM 816 O O . ILE A 1 99 ? 4.673 -1.519 -9.481 1.00 94.81 99 ILE A O 1
ATOM 820 N N . PRO A 1 100 ? 4.610 0.324 -10.794 1.00 93.06 100 PRO A N 1
ATOM 821 C CA . PRO A 1 100 ? 5.897 0.073 -11.450 1.00 93.06 100 PRO A CA 1
ATOM 822 C C . PRO A 1 100 ? 7.020 -0.152 -10.438 1.00 93.06 100 PRO A C 1
ATOM 824 O O . PRO A 1 100 ? 7.038 0.524 -9.408 1.00 93.06 100 PRO A O 1
ATOM 827 N N . THR A 1 101 ? 7.942 -1.080 -10.708 1.00 89.31 101 THR A N 1
ATOM 828 C CA . THR A 1 101 ? 8.988 -1.544 -9.767 1.00 89.31 101 THR A CA 1
ATOM 829 C C . THR A 1 101 ? 10.009 -0.456 -9.411 1.00 89.31 101 THR A C 1
ATOM 831 O O . THR A 1 101 ? 10.636 -0.501 -8.356 1.00 89.31 101 THR A O 1
ATOM 834 N N . GLU A 1 102 ? 10.129 0.561 -10.252 1.00 90.12 102 GLU A N 1
ATOM 835 C CA . GLU A 1 102 ? 11.071 1.669 -10.112 1.00 90.12 102 GLU A CA 1
ATOM 836 C C . GLU A 1 102 ? 10.574 2.706 -9.101 1.00 90.12 102 GLU A C 1
ATOM 838 O O . GLU A 1 102 ? 11.374 3.410 -8.492 1.00 90.12 102 GLU A O 1
ATOM 843 N N . LYS A 1 103 ? 9.254 2.788 -8.875 1.00 94.31 103 LYS A N 1
ATOM 844 C CA . LYS A 1 103 ? 8.695 3.785 -7.957 1.00 94.31 103 LYS A CA 1
ATOM 845 C C . LYS A 1 103 ? 9.037 3.454 -6.500 1.00 94.31 103 LYS A C 1
ATOM 847 O O . LYS A 1 103 ? 8.755 2.330 -6.075 1.00 94.31 103 LYS A O 1
ATOM 852 N N . PRO A 1 104 ? 9.598 4.385 -5.714 1.00 95.12 104 PRO A N 1
ATOM 853 C CA . PRO A 1 104 ? 9.836 4.169 -4.291 1.00 95.12 104 PRO A CA 1
ATOM 854 C C . PRO A 1 104 ? 8.525 4.203 -3.492 1.00 95.12 104 PRO A C 1
ATOM 856 O O . PRO A 1 104 ? 7.465 4.585 -4.002 1.00 95.12 104 PRO A O 1
ATOM 859 N N . PHE A 1 105 ? 8.590 3.782 -2.227 1.00 95.25 105 PHE A N 1
ATOM 860 C CA . PHE A 1 105 ? 7.421 3.747 -1.348 1.00 95.25 105 PHE A CA 1
ATOM 861 C C . PHE A 1 105 ? 6.845 5.145 -1.121 1.00 95.25 105 PHE A C 1
ATOM 863 O O . PHE A 1 105 ? 5.636 5.316 -1.204 1.00 95.25 105 PHE A O 1
ATOM 870 N N . GLU A 1 106 ? 7.695 6.139 -0.891 1.00 94.81 106 GLU A N 1
ATOM 871 C CA . GLU A 1 106 ? 7.331 7.509 -0.528 1.00 94.81 106 GLU A CA 1
ATOM 872 C C . GLU A 1 106 ? 6.425 8.146 -1.594 1.00 94.81 106 GLU A C 1
ATOM 874 O O . GLU A 1 106 ? 5.371 8.703 -1.288 1.00 94.81 106 GLU A O 1
ATOM 879 N N . GLU A 1 107 ? 6.771 7.974 -2.871 1.00 94.06 107 GLU A N 1
ATOM 880 C CA . GLU A 1 107 ? 5.941 8.425 -3.991 1.00 94.06 107 GLU A CA 1
ATOM 881 C C . GLU A 1 107 ? 4.663 7.595 -4.132 1.00 94.06 107 GLU A C 1
ATOM 883 O O . GLU A 1 107 ? 3.571 8.118 -4.395 1.00 94.06 107 GLU A O 1
ATOM 888 N N . ALA A 1 108 ? 4.795 6.276 -3.984 1.00 95.75 108 ALA A N 1
ATOM 889 C CA . ALA A 1 108 ? 3.691 5.347 -4.134 1.00 95.75 108 ALA A CA 1
ATOM 890 C C . ALA A 1 108 ? 2.619 5.542 -3.054 1.00 95.75 108 ALA A C 1
ATOM 892 O O . ALA A 1 108 ? 1.429 5.413 -3.354 1.00 95.75 108 ALA A O 1
ATOM 893 N N . TYR A 1 109 ? 3.032 5.890 -1.838 1.00 95.50 109 TYR A N 1
ATOM 894 C CA . TYR A 1 109 ? 2.202 6.003 -0.649 1.00 95.50 109 TYR A CA 1
ATOM 895 C C . TYR A 1 109 ? 1.071 7.013 -0.836 1.00 95.50 109 TYR A C 1
ATOM 897 O O . TYR A 1 109 ? -0.104 6.684 -0.634 1.00 95.50 109 TYR A O 1
ATOM 905 N N . PHE A 1 110 ? 1.408 8.206 -1.327 1.00 91.94 110 PHE A N 1
ATOM 906 C CA . PHE A 1 110 ? 0.432 9.254 -1.614 1.00 91.94 110 PHE A CA 1
ATOM 907 C C . PHE A 1 110 ? -0.253 9.042 -2.964 1.00 91.94 110 PHE A C 1
ATOM 909 O O . PHE A 1 110 ? -1.484 9.052 -3.036 1.00 91.94 110 PHE A O 1
ATOM 916 N N . SER A 1 111 ? 0.521 8.774 -4.022 1.00 94.69 111 SER A N 1
ATOM 917 C CA . SER A 1 111 ? -0.004 8.698 -5.393 1.00 94.69 111 SER A CA 1
ATOM 918 C C . SER A 1 111 ? -1.024 7.573 -5.576 1.00 94.69 111 SER A C 1
ATOM 920 O O . SER A 1 111 ? -2.017 7.735 -6.282 1.00 94.69 111 SER A O 1
ATOM 922 N N . HIS A 1 112 ? -0.816 6.437 -4.905 1.00 94.38 112 HIS A N 1
ATOM 923 C CA . HIS A 1 112 ? -1.696 5.266 -4.989 1.00 94.38 112 HIS A CA 1
ATOM 924 C C . HIS A 1 112 ? -2.588 5.108 -3.756 1.00 94.38 112 HIS A C 1
ATOM 926 O O . HIS A 1 112 ? -3.265 4.086 -3.623 1.00 94.38 112 HIS A O 1
ATOM 932 N N . ARG A 1 113 ? -2.613 6.128 -2.882 1.00 94.44 113 ARG A N 1
ATOM 933 C CA . ARG A 1 113 ? -3.450 6.203 -1.676 1.00 94.44 113 ARG A CA 1
ATOM 934 C C . ARG A 1 113 ? -3.311 4.962 -0.790 1.00 94.44 113 ARG A C 1
ATOM 936 O O . ARG A 1 113 ? -4.305 4.432 -0.299 1.00 94.44 113 ARG A O 1
ATOM 943 N N . LEU A 1 114 ? -2.081 4.486 -0.593 1.00 94.12 114 LEU A N 1
ATOM 944 C CA . LEU A 1 114 ? -1.813 3.264 0.175 1.00 94.12 114 LEU A CA 1
ATOM 945 C C . LEU A 1 114 ? -2.258 3.394 1.639 1.00 94.12 114 LEU A C 1
ATOM 947 O O . LEU A 1 114 ? -2.763 2.435 2.214 1.00 94.12 114 LEU A O 1
ATOM 951 N N . TRP A 1 115 ? -2.169 4.599 2.200 1.00 92.62 115 TRP A N 1
ATOM 952 C CA . TRP A 1 115 ? -2.661 4.924 3.541 1.00 92.62 115 TRP A CA 1
ATOM 953 C C . TRP A 1 115 ? -4.173 4.712 3.716 1.00 92.62 115 TRP A C 1
ATOM 955 O O . TRP A 1 115 ? -4.636 4.440 4.821 1.00 92.62 115 TRP A O 1
ATOM 965 N N . MET A 1 116 ? -4.967 4.807 2.640 1.00 92.25 116 MET A N 1
ATOM 966 C CA . MET A 1 116 ? -6.424 4.676 2.743 1.00 92.25 116 MET A CA 1
ATOM 967 C C . MET A 1 116 ? -6.867 3.259 3.103 1.00 92.25 116 MET A C 1
ATOM 969 O O . MET A 1 116 ? -7.918 3.113 3.720 1.00 92.25 116 MET A O 1
ATOM 973 N N . PHE A 1 117 ? -6.081 2.234 2.762 1.00 91.00 117 PHE A N 1
ATOM 974 C CA . PHE A 1 117 ? -6.402 0.844 3.105 1.00 91.00 117 PHE A CA 1
ATOM 975 C C . PHE A 1 117 ? -6.399 0.592 4.610 1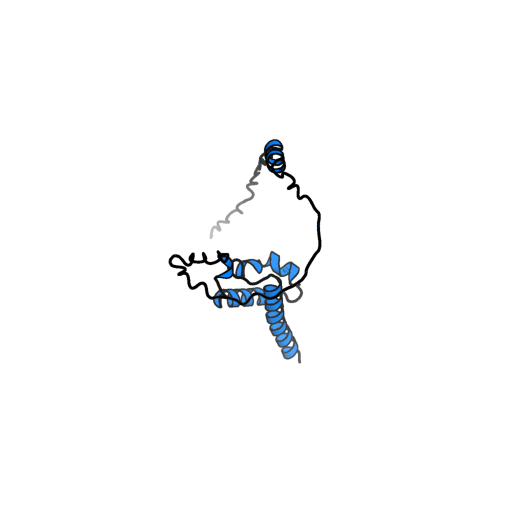.00 91.00 117 PHE A C 1
ATOM 977 O O . PHE A 1 117 ? -7.102 -0.292 5.075 1.00 91.00 117 PHE A O 1
ATOM 984 N N . PHE A 1 118 ? -5.637 1.388 5.357 1.00 89.44 118 PHE A N 1
ATOM 985 C CA . PHE A 1 118 ? -5.375 1.171 6.775 1.00 89.44 118 PHE A CA 1
ATOM 986 C C . PHE A 1 118 ? -5.900 2.310 7.652 1.00 89.44 118 PHE A C 1
ATOM 988 O O . PHE A 1 118 ? -5.652 2.329 8.854 1.00 89.44 118 PHE A O 1
ATOM 995 N N . LYS A 1 119 ? -6.682 3.241 7.085 1.00 86.88 119 LYS A N 1
ATOM 996 C CA . LYS A 1 119 ? -7.235 4.403 7.803 1.00 86.88 119 LYS A CA 1
ATOM 997 C C . LYS A 1 119 ? -8.051 4.014 9.047 1.00 86.88 119 LYS A C 1
ATOM 999 O O . LYS A 1 119 ? -8.132 4.787 9.997 1.00 86.88 119 LYS A O 1
ATOM 1004 N N . GLU A 1 120 ? -8.693 2.849 9.025 1.00 83.69 120 GLU A N 1
ATOM 1005 C CA . GLU A 1 120 ? -9.516 2.337 10.131 1.00 83.69 120 GLU A CA 1
ATOM 1006 C C . GLU A 1 120 ? -8.776 1.361 11.055 1.00 83.69 120 GLU A C 1
ATOM 1008 O O . GLU A 1 120 ? -9.363 0.862 12.017 1.00 83.69 120 GLU A O 1
ATOM 1013 N N . THR A 1 121 ? -7.512 1.082 10.751 1.00 85.12 121 THR A N 1
ATOM 1014 C CA . THR A 1 121 ? -6.685 0.085 11.432 1.00 85.12 121 THR A CA 1
ATOM 1015 C C . THR A 1 121 ? -5.611 0.766 12.291 1.00 85.12 121 THR A C 1
ATOM 1017 O O . THR A 1 121 ? -5.481 1.992 12.283 1.00 85.12 121 THR A O 1
ATOM 1020 N N . LYS A 1 122 ? -4.859 -0.011 13.073 1.00 85.81 122 LYS A N 1
ATOM 1021 C CA . LYS A 1 122 ? -3.802 0.489 13.973 1.00 85.81 122 LYS A CA 1
ATOM 1022 C C . LYS A 1 122 ? -2.416 0.533 13.316 1.00 85.81 122 LYS A C 1
ATOM 1024 O O . LYS A 1 122 ? -1.441 0.855 13.987 1.00 85.81 122 LYS A O 1
ATOM 1029 N N . GLU A 1 123 ? -2.343 0.155 12.050 1.00 89.19 123 GLU A N 1
ATOM 1030 C CA . GLU A 1 123 ? -1.125 -0.051 11.290 1.00 89.19 123 GLU A CA 1
ATOM 1031 C C . GLU A 1 123 ? -0.476 1.300 11.003 1.00 89.19 123 GLU A C 1
ATOM 1033 O O . GLU A 1 123 ? -1.116 2.220 10.484 1.00 89.19 123 GLU A O 1
ATOM 1038 N N . THR A 1 124 ? 0.798 1.427 11.369 1.00 92.69 124 THR A N 1
ATOM 1039 C CA . THR A 1 124 ? 1.546 2.667 11.156 1.00 92.69 124 THR A CA 1
ATOM 1040 C C . THR A 1 124 ? 2.056 2.755 9.721 1.00 92.69 124 THR A C 1
ATOM 1042 O O . THR A 1 124 ? 2.016 1.786 8.958 1.00 92.69 124 THR A O 1
ATOM 1045 N N . GLU A 1 125 ? 2.573 3.917 9.326 1.00 93.00 125 GLU A N 1
ATOM 1046 C CA . GLU A 1 125 ? 3.203 4.067 8.013 1.00 93.00 125 GLU A CA 1
ATOM 1047 C C . GLU A 1 125 ? 4.337 3.048 7.808 1.00 93.00 125 GLU A C 1
ATOM 1049 O O . GLU A 1 125 ? 4.468 2.469 6.730 1.00 93.00 125 GLU A O 1
ATOM 1054 N N . GLU A 1 126 ? 5.118 2.770 8.850 1.00 94.50 126 GLU A N 1
ATOM 1055 C CA . GLU A 1 126 ? 6.212 1.799 8.832 1.00 94.50 126 GLU A CA 1
ATOM 1056 C C . GLU A 1 126 ? 5.704 0.371 8.614 1.00 94.50 126 GLU A C 1
ATOM 1058 O O . GLU A 1 126 ? 6.326 -0.399 7.876 1.00 94.50 126 GLU A O 1
ATOM 1063 N N . ASP A 1 127 ? 4.559 0.014 9.203 1.00 93.12 127 ASP A N 1
ATOM 1064 C CA . ASP A 1 127 ? 3.909 -1.270 8.939 1.00 93.12 127 ASP A CA 1
ATOM 1065 C C . ASP A 1 127 ? 3.510 -1.384 7.467 1.00 93.12 127 ASP A C 1
ATOM 1067 O O . ASP A 1 127 ? 3.790 -2.395 6.815 1.00 93.12 127 ASP A O 1
ATOM 1071 N N . ILE A 1 128 ? 2.908 -0.328 6.917 1.00 94.19 128 ILE A N 1
ATOM 1072 C CA . ILE A 1 128 ? 2.509 -0.265 5.507 1.00 94.19 128 ILE A CA 1
ATOM 1073 C C . ILE A 1 128 ? 3.738 -0.359 4.599 1.00 94.19 128 ILE A C 1
ATOM 1075 O O . ILE A 1 128 ? 3.724 -1.106 3.616 1.00 94.19 128 ILE A O 1
ATOM 1079 N N . ARG A 1 129 ? 4.826 0.333 4.947 1.00 96.31 129 ARG A N 1
ATOM 1080 C CA . ARG A 1 129 ? 6.108 0.283 4.236 1.00 96.31 129 ARG A CA 1
ATOM 1081 C C . ARG A 1 129 ? 6.697 -1.125 4.242 1.00 96.31 129 ARG A C 1
ATOM 1083 O O . ARG A 1 129 ? 7.108 -1.624 3.193 1.00 96.31 129 ARG A O 1
ATOM 1090 N N . ARG A 1 130 ? 6.683 -1.806 5.392 1.00 96.38 130 ARG A N 1
ATOM 1091 C CA . ARG A 1 130 ? 7.130 -3.202 5.516 1.00 96.38 130 ARG A CA 1
ATOM 1092 C C . ARG A 1 130 ? 6.314 -4.125 4.612 1.00 96.38 130 ARG A C 1
ATOM 1094 O O . ARG A 1 130 ? 6.892 -4.908 3.860 1.00 96.38 130 ARG A O 1
ATOM 1101 N N . MET A 1 131 ? 4.987 -4.004 4.640 1.00 95.00 131 MET A N 1
ATOM 1102 C CA . MET A 1 131 ? 4.094 -4.801 3.792 1.00 95.00 131 MET A CA 1
ATOM 1103 C C . MET A 1 131 ? 4.320 -4.528 2.298 1.00 95.00 131 MET A C 1
ATOM 1105 O O . MET A 1 131 ? 4.362 -5.464 1.499 1.00 95.00 131 MET A O 1
ATOM 1109 N N . PHE A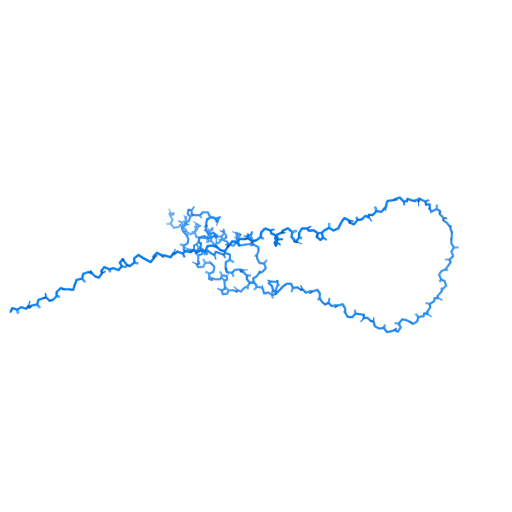 1 132 ? 4.507 -3.265 1.911 1.00 95.75 132 PHE A N 1
ATOM 1110 C CA . PHE A 1 132 ? 4.814 -2.868 0.535 1.00 95.75 132 PHE A CA 1
ATOM 1111 C C . PHE A 1 132 ? 6.095 -3.539 0.024 1.00 95.75 132 PHE A C 1
ATOM 1113 O O . PHE A 1 132 ? 6.083 -4.174 -1.033 1.00 95.75 132 PHE A O 1
ATOM 1120 N N . ASN A 1 133 ? 7.179 -3.457 0.798 1.00 94.94 133 ASN A N 1
ATOM 1121 C CA . ASN A 1 133 ? 8.463 -4.049 0.429 1.00 94.94 133 ASN A CA 1
ATOM 1122 C C . ASN A 1 133 ? 8.375 -5.571 0.325 1.00 94.94 133 ASN A C 1
ATOM 1124 O O . ASN A 1 133 ? 8.840 -6.137 -0.662 1.00 94.94 133 ASN A O 1
ATOM 1128 N N . GLN A 1 134 ? 7.692 -6.226 1.267 1.00 94.69 134 GLN A N 1
ATOM 1129 C CA . GLN A 1 134 ? 7.492 -7.674 1.233 1.00 94.69 134 GLN A CA 1
ATOM 1130 C C . GLN A 1 134 ? 6.824 -8.124 -0.074 1.00 94.69 134 GLN A C 1
ATOM 1132 O O . GLN A 1 134 ? 7.295 -9.055 -0.726 1.00 94.69 134 GLN A O 1
ATOM 1137 N N . VAL A 1 135 ? 5.751 -7.448 -0.496 1.00 94.50 135 VAL A N 1
ATOM 1138 C CA . VAL A 1 135 ? 5.060 -7.773 -1.752 1.00 94.50 135 VAL A CA 1
ATOM 1139 C C . VAL A 1 135 ? 5.983 -7.555 -2.953 1.00 94.50 135 VAL A C 1
ATOM 1141 O O . VAL A 1 135 ? 6.079 -8.427 -3.818 1.00 94.50 135 VAL A O 1
ATOM 1144 N N . ARG A 1 136 ? 6.717 -6.440 -3.007 1.00 93.75 136 ARG A N 1
ATOM 1145 C CA . ARG A 1 136 ? 7.606 -6.146 -4.144 1.00 93.75 136 ARG A CA 1
ATOM 1146 C C . ARG A 1 136 ? 8.787 -7.088 -4.242 1.00 93.75 136 ARG A C 1
ATOM 1148 O O . ARG A 1 136 ? 9.128 -7.504 -5.345 1.00 93.75 136 ARG A O 1
ATOM 1155 N N . GLU A 1 137 ? 9.374 -7.476 -3.119 1.00 93.31 137 GLU A N 1
ATOM 1156 C CA . GLU A 1 137 ? 10.444 -8.465 -3.106 1.00 93.31 137 GLU A CA 1
ATOM 1157 C C . GLU A 1 137 ? 10.001 -9.781 -3.741 1.00 93.31 137 GLU A C 1
ATOM 1159 O O . GLU A 1 137 ? 10.757 -10.364 -4.519 1.00 93.31 137 GLU A O 1
ATOM 1164 N N . THR A 1 138 ? 8.770 -10.236 -3.473 1.00 92.44 138 THR A N 1
ATOM 1165 C CA . THR A 1 138 ? 8.263 -11.468 -4.098 1.00 92.44 138 THR A CA 1
ATOM 1166 C C . THR A 1 138 ? 8.162 -11.342 -5.618 1.00 92.44 138 THR A C 1
ATOM 1168 O O . THR A 1 138 ? 8.555 -12.263 -6.332 1.00 92.44 138 THR A O 1
ATOM 1171 N N . MET A 1 139 ? 7.716 -10.189 -6.123 1.00 89.69 139 MET A N 1
ATOM 1172 C CA . MET A 1 139 ? 7.633 -9.909 -7.558 1.00 89.69 139 MET A CA 1
ATOM 1173 C C . MET A 1 139 ? 9.025 -9.836 -8.201 1.00 89.69 139 MET A C 1
ATOM 1175 O O . MET A 1 139 ? 9.275 -10.493 -9.208 1.00 89.69 139 MET A O 1
ATOM 1179 N N . ILE A 1 140 ? 9.960 -9.107 -7.583 1.00 91.19 140 ILE A N 1
ATOM 1180 C CA . ILE A 1 140 ? 11.341 -8.968 -8.066 1.00 91.19 140 ILE A CA 1
ATOM 1181 C C . ILE A 1 140 ? 12.042 -10.330 -8.119 1.00 91.19 140 ILE A C 1
ATOM 1183 O O . ILE A 1 140 ? 12.739 -10.622 -9.089 1.00 91.19 140 ILE A O 1
ATOM 1187 N N . ARG A 1 141 ? 11.860 -11.181 -7.101 1.00 91.06 141 ARG A N 1
ATOM 1188 C CA . ARG A 1 141 ? 12.431 -12.538 -7.085 1.00 91.06 141 ARG A CA 1
ATOM 1189 C C . ARG A 1 141 ? 11.895 -13.388 -8.236 1.00 91.06 141 ARG A C 1
ATOM 1191 O O . ARG A 1 141 ? 12.693 -14.041 -8.896 1.00 91.06 141 ARG A O 1
ATOM 1198 N N . ARG A 1 142 ? 10.588 -13.339 -8.521 1.00 89.75 142 ARG A N 1
ATOM 1199 C CA . ARG A 1 142 ? 9.986 -14.057 -9.662 1.00 89.75 142 ARG A CA 1
ATOM 1200 C C . ARG A 1 142 ? 10.578 -13.599 -10.995 1.00 89.75 142 ARG A C 1
ATOM 1202 O O . ARG A 1 142 ? 11.066 -14.431 -11.747 1.00 89.75 142 ARG A O 1
ATOM 1209 N N . ILE A 1 143 ? 10.656 -12.285 -11.218 1.00 87.75 143 ILE A N 1
ATOM 1210 C CA . ILE A 1 143 ? 11.257 -11.710 -12.435 1.00 87.75 143 ILE A CA 1
ATOM 1211 C C . ILE A 1 143 ? 12.724 -12.141 -12.596 1.00 87.75 143 ILE A C 1
ATOM 1213 O O . ILE A 1 143 ? 13.179 -12.391 -13.707 1.00 87.75 143 ILE A O 1
ATOM 1217 N N . LYS A 1 144 ? 13.490 -12.227 -11.500 1.00 90.19 144 LYS A N 1
ATOM 1218 C CA . LYS A 1 144 ? 14.889 -12.686 -11.538 1.00 90.19 144 LYS A CA 1
ATOM 1219 C C . LYS A 1 144 ? 15.026 -14.179 -11.849 1.00 90.19 144 LYS A C 1
ATOM 1221 O O . LYS A 1 144 ? 16.014 -14.554 -12.469 1.00 90.19 144 LYS A O 1
ATOM 1226 N N . LEU A 1 145 ? 14.082 -15.011 -11.409 1.00 88.81 145 LEU A N 1
ATOM 1227 C CA . LEU A 1 145 ? 14.105 -16.456 -11.658 1.00 88.81 145 LEU A CA 1
ATOM 1228 C C . LEU A 1 145 ? 13.740 -16.805 -13.102 1.00 88.81 145 LEU A C 1
ATOM 1230 O O . LEU A 1 145 ? 14.348 -17.706 -13.656 1.00 88.81 145 LEU A O 1
ATOM 1234 N N . GLU A 1 146 ? 12.813 -16.076 -13.722 1.00 79.69 146 GLU A N 1
ATOM 1235 C CA . GLU A 1 146 ? 12.423 -16.300 -15.126 1.00 79.69 146 GLU A CA 1
ATOM 1236 C C . GLU A 1 146 ? 13.476 -15.834 -16.143 1.00 79.69 146 GLU A C 1
ATOM 1238 O O . GLU A 1 146 ? 13.414 -16.196 -17.312 1.00 79.69 146 GLU A O 1
ATOM 1243 N N . LYS A 1 147 ? 14.442 -15.013 -15.717 1.00 73.44 147 LYS A N 1
ATOM 1244 C CA . LYS A 1 147 ? 15.540 -14.522 -16.567 1.00 73.44 147 LYS A CA 1
ATOM 1245 C C . LYS A 1 147 ? 16.775 -15.434 -16.581 1.00 73.44 147 LYS A C 1
ATOM 1247 O O . LYS A 1 147 ? 17.779 -15.051 -17.180 1.00 73.44 147 LYS A O 1
ATOM 1252 N N . ARG A 1 148 ? 16.733 -16.570 -15.884 1.00 54.12 148 ARG A N 1
ATOM 1253 C CA . ARG A 1 148 ? 17.770 -17.611 -15.913 1.00 54.12 148 ARG A CA 1
ATOM 1254 C C . ARG A 1 148 ? 17.353 -18.734 -16.843 1.00 54.12 148 ARG A C 1
ATOM 1256 O O . ARG A 1 148 ? 18.263 -19.236 -17.531 1.00 54.12 148 ARG A O 1
#

Foldseek 3Di:
DDDDDDDDDDDPPPPPPPPDDDDDDDVVVVVVVVPPDDDDDDDDDDDDDDDDDDDDDDDDPDDPDDDPDPPPPDPDPQLAVDAQDVVLLVVLLVLLVPDDLPDACVCCCVVSVSVVSSVSHPQDPVNSNVSSVVSSVVVVVVVVVVVD

Radius of gyration: 33.51 Å; chains: 1; bounding box: 44×56×121 Å

Organism: Brassica carinata (NCBI:txid52824)

Secondary structure (DSSP, 8-state):
----PPPP-------------PPPP-HHHHHHTTTT-----------------------------S-----------GGGS----HHHHHHHHHHHHTS-TTS-HHHHHHHTTGGGGGTTS---HHHHHHHHHHHHHHHHHHHHHHT-